Protein AF-A0A2D9SP84-F1 (afdb_monomer)

Solvent-accessible surface area (backbone atoms only — not comparable to full-atom values): 4071 Å² total; per-residue (Å²): 128,47,69,51,75,53,71,50,64,44,82,90,77,54,38,41,35,46,30,44,37,36,36,20,76,75,63,52,81,59,65,85,45,75,46,78,53,12,82,84,52,86,66,44,90,37,79,49,71,41,73,51,77,68,41,43,65,49,69,52,78,47,78,47,79,56,132

Structure (mmCIF, N/CA/C/O backbone):
data_AF-A0A2D9SP84-F1
#
_entry.id   AF-A0A2D9SP84-F1
#
loop_
_atom_site.group_PDB
_atom_site.id
_atom_site.type_symbol
_atom_site.label_atom_id
_atom_site.label_alt_id
_atom_site.label_comp_id
_atom_site.label_asym_id
_atom_site.label_entity_id
_atom_site.label_seq_id
_atom_site.pdbx_PDB_ins_code
_atom_site.Cartn_x
_atom_site.Cartn_y
_atom_site.Cartn_z
_atom_site.occupancy
_atom_site.B_iso_or_equiv
_atom_site.auth_seq_id
_atom_site.auth_comp_id
_atom_site.auth_asym_id
_atom_site.auth_atom_id
_atom_site.pdbx_PDB_model_num
ATOM 1 N N . MET A 1 1 ? 7.192 8.768 -1.105 1.00 85.38 1 MET A N 1
ATOM 2 C CA . MET A 1 1 ? 5.792 8.348 -0.901 1.00 85.38 1 MET A CA 1
ATOM 3 C C . MET A 1 1 ? 5.331 8.709 0.502 1.00 85.38 1 MET A C 1
ATOM 5 O O . MET A 1 1 ? 6.033 8.388 1.457 1.00 85.38 1 MET A O 1
ATOM 9 N N . LEU A 1 2 ? 4.178 9.375 0.634 1.00 92.31 2 LEU A N 1
ATOM 10 C CA . LEU A 1 2 ? 3.569 9.717 1.926 1.00 92.31 2 LEU A CA 1
ATOM 11 C C . LEU A 1 2 ? 2.412 8.764 2.255 1.00 92.31 2 LEU A C 1
ATOM 13 O O . LEU A 1 2 ? 1.475 8.647 1.467 1.00 92.31 2 LEU A O 1
ATOM 17 N N . ASN A 1 3 ? 2.448 8.152 3.439 1.00 95.69 3 ASN 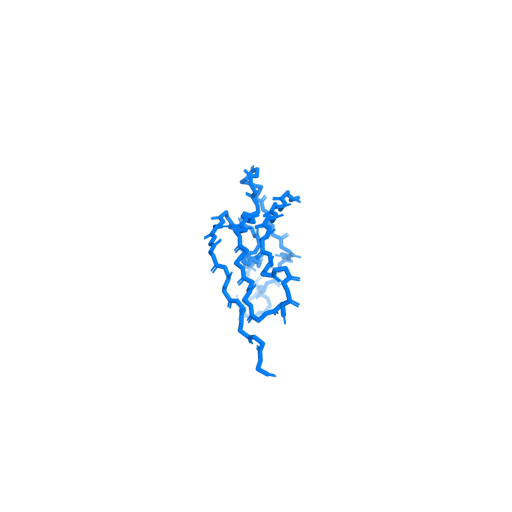A N 1
ATOM 18 C CA . ASN A 1 3 ? 1.384 7.292 3.962 1.00 95.69 3 ASN A CA 1
ATOM 19 C C . ASN A 1 3 ? 0.872 7.855 5.292 1.00 95.69 3 ASN A C 1
ATOM 21 O O . ASN A 1 3 ? 1.664 8.329 6.105 1.00 95.69 3 ASN A O 1
ATOM 25 N N . ILE A 1 4 ? -0.439 7.785 5.520 1.00 95.81 4 ILE A N 1
ATOM 26 C CA . ILE A 1 4 ? -1.097 8.294 6.729 1.00 95.81 4 ILE A CA 1
ATOM 27 C C . ILE A 1 4 ? -1.975 7.189 7.317 1.00 95.81 4 ILE A C 1
ATOM 29 O O . ILE A 1 4 ? -2.711 6.518 6.595 1.00 95.81 4 ILE A O 1
ATOM 33 N N . SER A 1 5 ? -1.929 7.012 8.636 1.00 96.62 5 SER A N 1
ATOM 34 C CA . SER A 1 5 ? -2.810 6.095 9.361 1.00 96.62 5 SER A CA 1
ATOM 35 C C . SER A 1 5 ? -3.256 6.693 10.688 1.00 96.62 5 SER A C 1
ATOM 37 O O . SER A 1 5 ? -2.434 7.235 11.425 1.00 96.62 5 SER A O 1
ATOM 39 N N . MET A 1 6 ? -4.536 6.543 11.012 1.00 96.44 6 MET A N 1
ATOM 40 C CA . MET A 1 6 ? -5.123 6.976 12.276 1.00 96.44 6 MET A CA 1
ATOM 41 C C . MET A 1 6 ? -6.023 5.871 12.816 1.00 96.44 6 MET A C 1
ATOM 43 O O . MET A 1 6 ? -6.920 5.410 12.113 1.00 96.44 6 MET A O 1
ATOM 47 N N . GLY A 1 7 ? -5.786 5.462 14.061 1.00 94.69 7 GLY A N 1
ATOM 48 C CA . GLY A 1 7 ? -6.525 4.384 14.708 1.00 94.69 7 GLY A CA 1
ATOM 49 C C . GLY A 1 7 ? -7.094 4.776 16.063 1.00 94.69 7 GLY A C 1
ATOM 50 O O . GLY A 1 7 ? -6.551 5.637 16.755 1.00 94.69 7 GLY A O 1
ATOM 51 N N . ILE A 1 8 ? -8.198 4.130 16.430 1.00 94.19 8 ILE A N 1
ATOM 52 C CA . ILE A 1 8 ? -8.826 4.214 17.748 1.00 94.19 8 ILE A CA 1
ATOM 53 C C . ILE A 1 8 ? -8.919 2.797 18.308 1.00 94.19 8 ILE A C 1
ATOM 55 O O . ILE A 1 8 ? -9.373 1.879 17.625 1.00 94.19 8 ILE A O 1
ATOM 59 N N . VAL A 1 9 ? -8.506 2.641 19.565 1.00 93.44 9 VAL A N 1
ATOM 60 C CA . VAL A 1 9 ? -8.561 1.378 20.306 1.00 93.44 9 VAL A CA 1
ATOM 61 C C . VAL A 1 9 ? -9.518 1.537 21.484 1.00 93.44 9 VAL A C 1
ATOM 63 O O . VAL A 1 9 ? -9.520 2.567 22.165 1.00 93.44 9 VAL A O 1
ATOM 66 N N . GLU A 1 10 ? -10.333 0.514 21.725 1.00 91.50 10 GLU A N 1
ATOM 67 C CA . GLU A 1 10 ? -11.190 0.420 22.905 1.00 91.50 10 GLU A CA 1
ATOM 68 C C . GLU A 1 10 ? -10.341 0.455 24.189 1.00 91.50 10 GLU A C 1
ATOM 70 O O . GLU A 1 10 ? -9.334 -0.239 24.308 1.00 91.50 10 GLU A O 1
ATOM 75 N N . ARG A 1 11 ? -10.697 1.323 25.142 1.00 84.62 11 ARG A N 1
ATOM 76 C CA . ARG A 1 11 ? -9.778 1.706 26.227 1.00 84.62 11 ARG A CA 1
ATOM 77 C C . ARG A 1 11 ? -9.656 0.688 27.353 1.00 84.62 11 ARG A 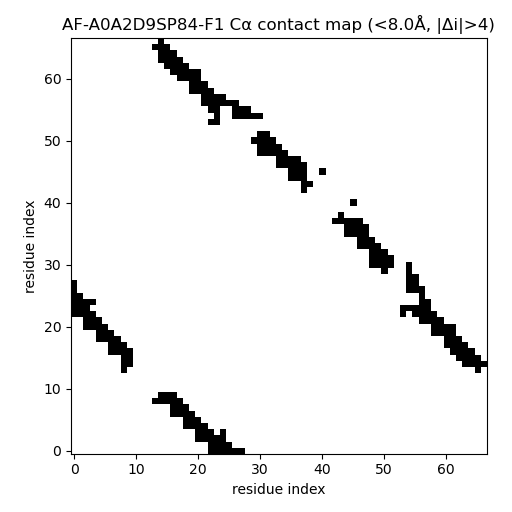C 1
ATOM 79 O O . ARG A 1 11 ? -8.567 0.557 27.901 1.00 84.62 11 ARG A O 1
ATOM 86 N N . GLU A 1 12 ? -10.751 0.050 27.742 1.00 85.69 12 GLU A N 1
ATOM 87 C CA . GLU A 1 12 ? -10.796 -0.741 28.972 1.00 85.69 12 GLU A CA 1
ATOM 88 C C . GLU A 1 12 ? -10.169 -2.115 28.759 1.00 85.69 12 GLU A C 1
ATOM 90 O O . GLU A 1 12 ? -9.333 -2.542 29.550 1.00 85.69 12 GLU A O 1
ATOM 95 N N . HIS A 1 13 ? -10.531 -2.782 27.664 1.00 86.62 13 HIS A N 1
ATOM 96 C CA . HIS A 1 13 ? -10.141 -4.167 27.415 1.00 86.62 13 HIS A CA 1
ATOM 97 C C . HIS A 1 13 ? -9.337 -4.343 26.120 1.00 86.62 13 HIS A C 1
ATOM 99 O O . HIS A 1 13 ? -8.878 -5.449 25.843 1.00 86.62 13 HIS A O 1
ATOM 105 N N . LYS A 1 14 ? -9.148 -3.276 25.325 1.00 86.94 14 LYS A N 1
ATOM 106 C CA . LYS A 1 14 ? -8.458 -3.294 24.018 1.00 86.94 14 LYS A CA 1
ATOM 107 C C . LYS A 1 14 ? -8.972 -4.382 23.068 1.00 86.94 14 LYS A C 1
ATOM 109 O O . LYS A 1 14 ? -8.219 -4.906 22.243 1.00 86.94 14 LYS A O 1
ATOM 114 N N . ARG A 1 15 ? -10.262 -4.713 23.175 1.00 89.75 15 ARG A N 1
ATOM 115 C CA . ARG A 1 15 ? -10.898 -5.790 22.395 1.00 89.75 15 ARG A CA 1
ATOM 116 C C . ARG A 1 15 ? -11.118 -5.414 20.938 1.00 89.75 15 ARG A C 1
ATOM 118 O O . ARG A 1 15 ? -11.129 -6.287 20.076 1.00 89.75 15 ARG A O 1
ATOM 125 N N . TYR A 1 16 ? -11.290 -4.121 20.676 1.00 91.94 16 TYR A N 1
ATOM 126 C CA . TYR A 1 16 ? -11.635 -3.596 19.362 1.00 91.94 16 TYR A CA 1
ATOM 127 C C . TYR A 1 16 ? -10.664 -2.490 18.958 1.00 91.94 16 TYR A C 1
ATOM 129 O O . TYR A 1 16 ? -10.400 -1.571 19.737 1.00 91.94 16 TYR A O 1
ATOM 137 N N . GLU A 1 17 ? -10.184 -2.555 17.721 1.00 95.44 17 GLU A N 1
ATOM 138 C CA . GLU A 1 17 ? -9.394 -1.503 17.084 1.00 95.44 17 GLU A CA 1
ATOM 139 C C . GLU A 1 17 ? -9.993 -1.170 15.717 1.00 95.44 17 GLU A C 1
ATOM 141 O O . GLU A 1 17 ? -10.312 -2.065 14.933 1.00 95.44 17 GLU A O 1
ATOM 146 N N . VAL A 1 18 ? -10.122 0.122 15.415 1.00 95.88 18 VAL A N 1
ATOM 147 C CA . VAL A 1 18 ? -10.506 0.610 14.088 1.00 95.88 18 VAL A CA 1
ATOM 148 C C . VAL A 1 18 ? -9.453 1.591 13.606 1.00 95.88 18 VAL A C 1
ATOM 150 O O . VAL A 1 18 ? -9.207 2.603 14.257 1.00 95.88 18 VAL A O 1
ATOM 153 N N . THR A 1 19 ? -8.876 1.315 12.439 1.00 97.56 19 THR A N 1
ATOM 154 C CA . THR A 1 19 ? -7.805 2.115 11.845 1.00 97.56 19 THR A CA 1
ATOM 155 C C . THR A 1 19 ? -8.165 2.533 10.427 1.00 97.56 19 THR A C 1
ATOM 157 O O . THR A 1 19 ? -8.376 1.698 9.550 1.00 97.56 19 THR A O 1
ATOM 160 N N . LEU A 1 20 ? -8.209 3.841 10.191 1.00 97.38 20 LEU A N 1
ATOM 161 C CA . LEU A 1 20 ? -8.264 4.438 8.863 1.00 97.38 20 LEU A CA 1
ATOM 162 C C . LEU A 1 20 ? -6.840 4.573 8.328 1.00 97.38 20 LEU A C 1
ATOM 164 O O . LEU A 1 20 ? -5.943 5.021 9.045 1.00 97.38 20 LEU A O 1
ATOM 168 N N . PHE A 1 21 ? -6.623 4.210 7.070 1.00 97.31 21 PHE A N 1
ATOM 169 C CA . PHE A 1 21 ? -5.319 4.355 6.431 1.00 97.31 21 PHE A CA 1
ATOM 170 C C . PHE A 1 21 ? -5.449 4.863 4.998 1.00 97.31 21 PHE A C 1
ATOM 172 O O . PHE A 1 21 ? -6.418 4.557 4.306 1.00 97.31 21 PHE A O 1
ATOM 179 N N . ALA A 1 22 ? -4.438 5.601 4.553 1.00 96.62 22 ALA A N 1
ATOM 180 C CA . ALA A 1 22 ? -4.245 6.034 3.180 1.00 96.62 22 ALA A CA 1
ATOM 181 C C . ALA A 1 22 ? -2.769 5.858 2.799 1.00 96.62 22 ALA A C 1
ATOM 183 O O . ALA A 1 22 ? -1.872 6.295 3.522 1.00 96.62 22 ALA A O 1
ATOM 184 N N . ASN A 1 23 ? -2.523 5.208 1.667 1.00 96.62 23 ASN A N 1
ATOM 185 C CA . ASN A 1 23 ? -1.201 5.039 1.078 1.00 96.62 23 ASN A CA 1
ATOM 186 C C . ASN A 1 23 ? -1.053 5.932 -0.148 1.00 96.62 23 ASN A C 1
ATOM 188 O O . ASN A 1 23 ? -2.016 6.137 -0.889 1.00 96.62 23 ASN A O 1
ATOM 192 N N . ASN A 1 24 ? 0.172 6.415 -0.347 1.00 95.12 24 ASN A N 1
ATOM 193 C CA . ASN A 1 24 ? 0.558 7.288 -1.447 1.00 95.12 24 ASN A CA 1
ATOM 194 C C . ASN A 1 2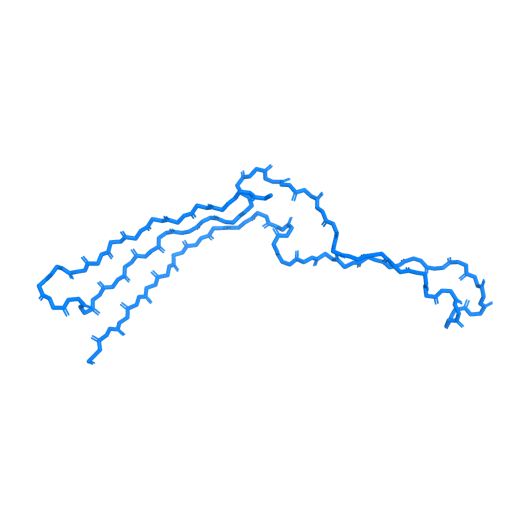4 ? -0.333 8.535 -1.586 1.00 95.12 24 ASN A C 1
ATOM 196 O O . ASN A 1 24 ? -0.839 8.854 -2.653 1.00 95.12 24 ASN A O 1
ATOM 200 N N . VAL A 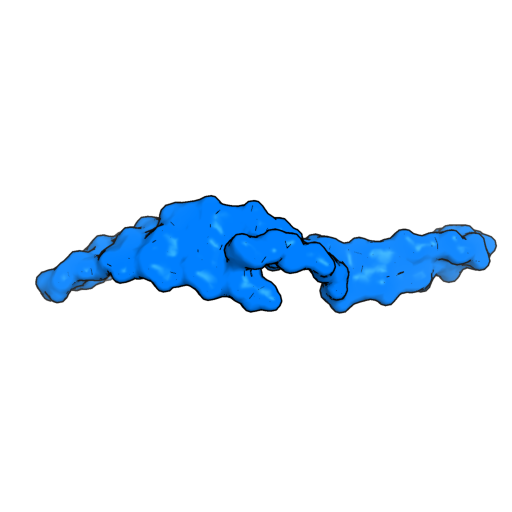1 25 ? -0.520 9.272 -0.491 1.00 94.31 25 VAL A N 1
ATOM 201 C CA . VAL A 1 25 ? -1.437 10.429 -0.425 1.00 94.31 25 VAL A CA 1
ATOM 202 C C . VAL A 1 25 ? -1.060 11.543 -1.413 1.00 94.31 25 VAL A C 1
ATOM 204 O O . VAL A 1 25 ? -1.907 12.331 -1.820 1.00 94.31 25 VAL A O 1
ATOM 207 N N . THR A 1 26 ? 0.205 11.602 -1.823 1.00 94.94 26 THR A N 1
ATOM 208 C CA . THR A 1 26 ? 0.723 12.572 -2.796 1.00 94.94 26 THR A CA 1
ATOM 209 C C . THR A 1 26 ? 0.625 12.105 -4.255 1.00 94.94 26 THR A C 1
ATOM 211 O O . THR A 1 26 ? 1.145 12.800 -5.121 1.00 94.94 26 THR A O 1
ATOM 214 N N . ASP A 1 27 ? 0.015 10.944 -4.530 1.00 92.12 27 ASP A N 1
ATOM 215 C CA . ASP A 1 27 ? -0.077 10.312 -5.859 1.00 92.12 27 ASP A CA 1
ATOM 216 C C . ASP A 1 27 ? 1.273 10.225 -6.593 1.00 92.12 27 ASP A C 1
ATOM 218 O O . ASP A 1 27 ? 1.406 10.509 -7.785 1.00 92.12 27 ASP A O 1
ATOM 222 N N . GLU A 1 28 ? 2.321 9.851 -5.858 1.00 93.38 28 GLU A N 1
ATOM 223 C CA . GLU A 1 28 ? 3.653 9.705 -6.425 1.00 93.38 28 GLU A CA 1
ATOM 224 C C . GLU A 1 28 ? 3.695 8.493 -7.360 1.00 93.38 28 GLU A C 1
ATOM 226 O O . GLU A 1 28 ? 3.367 7.371 -6.970 1.00 93.38 28 GLU A O 1
ATOM 231 N N . ARG A 1 29 ? 4.138 8.708 -8.602 1.00 91.62 29 ARG A N 1
ATOM 232 C CA . ARG A 1 29 ? 4.280 7.646 -9.603 1.00 91.62 29 ARG A CA 1
ATOM 233 C C . ARG A 1 29 ? 5.727 7.211 -9.695 1.00 91.62 29 ARG A C 1
ATOM 235 O O . ARG A 1 29 ? 6.586 7.978 -10.124 1.00 91.62 29 ARG A O 1
ATOM 242 N N . PHE A 1 30 ? 5.983 5.955 -9.359 1.00 92.19 30 PHE A N 1
ATOM 243 C CA . PHE A 1 30 ? 7.320 5.386 -9.407 1.00 92.19 30 PHE A CA 1
ATOM 244 C C . PHE A 1 30 ? 7.298 3.933 -9.881 1.00 92.19 30 PHE A C 1
ATOM 246 O O . PHE A 1 30 ? 6.265 3.265 -9.885 1.00 92.19 30 PHE A O 1
ATOM 253 N N . VAL A 1 31 ? 8.466 3.452 -10.299 1.00 93.50 31 VAL A N 1
ATOM 254 C CA . VAL A 1 31 ? 8.715 2.042 -10.618 1.00 93.50 31 VAL A CA 1
ATOM 255 C C . VAL A 1 31 ? 9.835 1.546 -9.717 1.00 93.50 31 VAL A C 1
ATOM 257 O O . VAL A 1 31 ? 10.787 2.282 -9.462 1.00 93.50 31 VAL A O 1
ATOM 260 N N . THR A 1 32 ? 9.749 0.306 -9.244 1.00 92.19 32 THR A N 1
ATOM 261 C CA . THR A 1 32 ? 10.788 -0.284 -8.374 1.00 92.19 32 THR A CA 1
ATOM 262 C C . THR A 1 32 ? 11.905 -0.948 -9.159 1.00 92.19 32 THR A C 1
ATOM 264 O O . THR A 1 32 ? 12.996 -1.153 -8.637 1.00 92.19 32 THR A O 1
ATOM 267 N N . GLY A 1 33 ? 11.653 -1.263 -10.428 1.00 92.88 33 GLY A N 1
ATOM 268 C CA . GLY A 1 33 ? 12.637 -1.859 -11.312 1.00 92.88 33 GLY A CA 1
ATOM 269 C C . GLY A 1 33 ? 12.306 -1.597 -12.770 1.00 92.88 33 GLY A C 1
ATOM 270 O O . GLY A 1 33 ? 11.138 -1.494 -13.153 1.00 92.88 33 GLY A O 1
ATOM 271 N N . LYS A 1 34 ? 13.358 -1.500 -13.581 1.00 93.06 34 LYS A N 1
ATOM 272 C CA . LYS A 1 34 ? 13.300 -1.514 -15.042 1.00 93.06 34 LYS A CA 1
ATOM 273 C C . LYS A 1 34 ? 14.268 -2.584 -15.526 1.00 93.06 34 LYS A C 1
ATOM 275 O O . LYS A 1 34 ? 15.379 -2.674 -15.010 1.00 93.06 34 LYS A O 1
ATOM 280 N N . GLY A 1 35 ? 13.853 -3.384 -16.498 1.00 93.44 35 GLY A N 1
ATOM 281 C CA . GLY A 1 35 ? 14.669 -4.460 -17.052 1.00 93.44 35 GLY A CA 1
ATOM 282 C C . GLY A 1 35 ? 14.594 -4.482 -18.569 1.00 93.44 35 GLY A C 1
ATOM 283 O O . GLY A 1 35 ? 13.543 -4.194 -19.139 1.00 93.44 35 GLY A O 1
ATOM 284 N N . ASN A 1 36 ? 15.704 -4.833 -19.217 1.00 93.00 36 ASN A N 1
ATOM 285 C CA . ASN A 1 36 ? 15.710 -5.205 -20.627 1.00 93.00 36 ASN A CA 1
ATOM 286 C C . ASN A 1 36 ? 15.619 -6.731 -20.716 1.00 93.00 36 ASN A C 1
ATOM 288 O O . ASN A 1 36 ? 16.531 -7.435 -20.289 1.00 93.00 36 ASN A O 1
ATOM 292 N N . VAL A 1 37 ? 14.516 -7.227 -21.267 1.00 93.19 37 VAL A N 1
ATOM 293 C CA . VAL A 1 37 ? 14.264 -8.654 -21.496 1.00 93.19 37 VAL A CA 1
ATOM 294 C C . VAL A 1 37 ? 14.450 -9.038 -22.964 1.00 93.19 37 VAL A C 1
ATOM 296 O O . VAL A 1 37 ? 14.053 -10.119 -23.374 1.00 93.19 37 VAL A O 1
ATOM 299 N N . GLY A 1 38 ? 15.098 -8.200 -23.776 1.00 93.62 38 GLY A N 1
ATOM 300 C CA . GLY A 1 38 ? 15.319 -8.473 -25.199 1.00 93.62 38 GLY A CA 1
ATOM 301 C C . GLY A 1 38 ? 16.057 -9.783 -25.497 1.00 93.62 38 GLY A C 1
ATOM 302 O O . GLY A 1 38 ? 15.837 -10.392 -26.542 1.00 93.62 38 GLY A O 1
ATOM 303 N N . GLY A 1 39 ? 16.860 -10.284 -24.551 1.00 91.81 39 GLY A N 1
ATOM 304 C CA . GLY A 1 39 ? 17.531 -11.584 -24.666 1.00 91.81 39 GLY A CA 1
ATOM 305 C C . GLY A 1 39 ? 16.577 -12.776 -24.837 1.00 91.81 39 GLY A C 1
ATOM 306 O O . GLY A 1 39 ? 16.93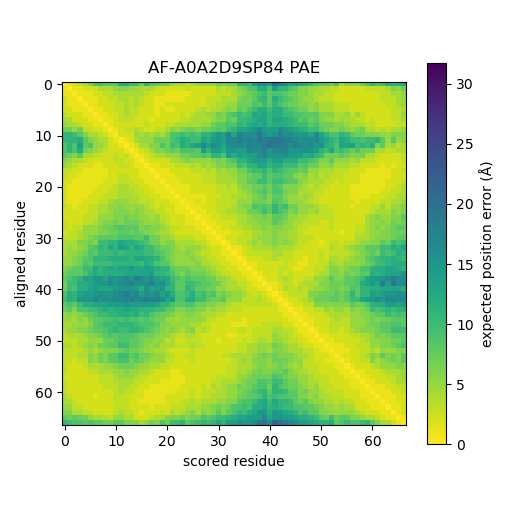6 -13.734 -25.510 1.00 91.81 39 GLY A O 1
ATOM 307 N N . ILE A 1 40 ? 15.350 -12.700 -24.304 1.00 91.12 40 ILE A N 1
ATOM 308 C CA . ILE A 1 40 ? 14.310 -13.731 -24.492 1.00 91.12 40 ILE A CA 1
ATOM 309 C C . ILE A 1 40 ? 13.364 -13.430 -25.672 1.00 91.12 40 ILE A C 1
ATOM 311 O O . ILE A 1 40 ? 12.511 -14.248 -25.995 1.00 91.12 40 ILE A O 1
ATOM 315 N N . TRP A 1 41 ? 13.543 -12.289 -26.349 1.00 89.75 41 TRP A N 1
ATOM 316 C CA . TRP A 1 41 ? 12.746 -11.826 -27.496 1.00 89.75 41 TRP A CA 1
ATOM 317 C C . TRP A 1 41 ? 13.612 -11.651 -28.755 1.00 89.75 41 TRP A C 1
ATOM 319 O O . TRP A 1 41 ? 13.548 -10.638 -29.453 1.00 89.75 41 TRP A O 1
ATOM 329 N N . GLY A 1 42 ? 14.478 -12.631 -29.032 1.00 90.06 42 GLY A N 1
ATOM 330 C CA . GLY A 1 42 ? 15.275 -12.672 -30.264 1.00 90.06 42 GLY A CA 1
ATOM 331 C C . GLY A 1 42 ? 16.280 -11.524 -30.418 1.00 90.06 42 GLY A C 1
ATOM 332 O O . GLY A 1 42 ? 16.615 -11.160 -31.540 1.00 90.06 42 GLY A O 1
ATOM 333 N N . GLY A 1 43 ? 16.731 -10.917 -29.314 1.00 89.19 43 GLY A N 1
ATOM 334 C CA . GLY A 1 43 ? 17.695 -9.811 -29.322 1.00 89.19 43 GLY A CA 1
ATOM 335 C C . GLY A 1 43 ? 17.089 -8.436 -29.620 1.00 89.19 43 GLY A C 1
ATOM 336 O O . GLY A 1 43 ? 17.808 -7.438 -29.591 1.00 89.19 43 GLY A O 1
ATOM 337 N N . THR A 1 44 ? 15.775 -8.354 -29.854 1.00 91.81 44 THR A N 1
ATOM 338 C CA . THR A 1 44 ? 15.080 -7.070 -30.012 1.00 91.81 44 THR A CA 1
ATOM 339 C C . THR A 1 44 ? 14.945 -6.395 -28.644 1.00 91.81 44 THR A C 1
ATOM 341 O O . THR A 1 44 ? 14.548 -7.067 -27.692 1.00 91.81 44 THR A O 1
ATOM 344 N N . PRO A 1 45 ? 15.244 -5.091 -28.492 1.00 92.81 45 PRO A N 1
ATOM 345 C CA . PRO A 1 45 ? 15.060 -4.400 -27.219 1.00 92.81 45 PRO A CA 1
ATOM 346 C C . PRO A 1 45 ? 13.602 -4.463 -26.747 1.00 92.81 45 PRO A C 1
ATOM 348 O O . PRO A 1 45 ? 12.706 -3.921 -27.390 1.00 92.81 45 PRO A O 1
ATOM 351 N N . VAL A 1 46 ? 13.373 -5.104 -25.600 1.00 94.81 46 VAL A N 1
ATOM 352 C CA . VAL A 1 46 ? 12.063 -5.177 -24.941 1.00 94.81 46 VAL A CA 1
ATOM 353 C C . VAL A 1 46 ? 12.249 -4.763 -23.494 1.00 94.81 46 VAL A C 1
ATOM 355 O O . VAL A 1 46 ? 13.044 -5.362 -22.769 1.00 94.81 46 VAL A O 1
ATOM 358 N N . TYR A 1 47 ? 11.515 -3.741 -23.066 1.00 94.38 47 TYR A N 1
ATOM 359 C CA . TYR A 1 47 ? 11.626 -3.198 -21.719 1.00 94.38 47 TYR A CA 1
ATOM 360 C C . TYR A 1 47 ? 10.413 -3.568 -20.880 1.00 94.38 47 TYR A C 1
ATOM 362 O O . TYR A 1 47 ? 9.273 -3.448 -21.324 1.00 94.38 47 TYR A O 1
ATOM 370 N N . ILE A 1 48 ? 10.675 -3.964 -19.642 1.00 94.19 48 ILE A N 1
ATOM 371 C CA . ILE A 1 48 ? 9.659 -4.149 -18.612 1.00 94.19 48 ILE A CA 1
ATOM 372 C C . ILE A 1 48 ? 9.914 -3.174 -17.470 1.00 94.19 48 ILE A C 1
ATOM 374 O O . ILE A 1 48 ? 11.057 -2.793 -17.197 1.00 94.19 48 ILE A O 1
ATOM 378 N N . HIS A 1 49 ? 8.848 -2.803 -16.771 1.00 94.62 49 HIS A N 1
ATOM 379 C CA . HIS A 1 49 ? 8.949 -2.162 -15.471 1.00 94.62 49 HIS A CA 1
ATOM 380 C C . HIS A 1 49 ? 8.075 -2.880 -14.449 1.00 94.62 49 HIS A C 1
ATOM 382 O O . HIS A 1 49 ? 7.132 -3.585 -14.807 1.00 94.62 49 HIS A O 1
ATOM 388 N N . VAL A 1 50 ? 8.401 -2.709 -13.175 1.00 94.38 50 VAL A N 1
ATOM 389 C CA . VAL A 1 50 ? 7.593 -3.229 -12.073 1.00 94.38 50 VAL A CA 1
ATOM 390 C C . VAL A 1 50 ? 6.903 -2.054 -11.400 1.00 94.38 50 VAL A C 1
ATOM 392 O O . VAL A 1 50 ? 7.562 -1.148 -10.884 1.00 94.38 50 VAL A O 1
ATOM 395 N N . LEU A 1 51 ? 5.572 -2.074 -11.433 1.00 93.75 51 LEU A N 1
ATOM 396 C CA . LEU A 1 51 ? 4.724 -1.139 -10.706 1.00 93.75 51 LEU A CA 1
ATOM 397 C C . LEU A 1 51 ? 4.349 -1.790 -9.370 1.00 93.75 51 LEU A C 1
ATOM 399 O O . LEU A 1 51 ? 3.548 -2.730 -9.363 1.00 93.75 51 LEU A O 1
ATOM 403 N N . PRO A 1 52 ? 4.938 -1.359 -8.241 1.00 91.19 52 PRO A N 1
ATOM 404 C CA . PRO A 1 52 ? 4.524 -1.873 -6.945 1.00 91.19 52 PRO A CA 1
ATOM 405 C C . PRO A 1 52 ? 3.110 -1.382 -6.622 1.00 91.19 52 PRO A C 1
ATOM 407 O O . PRO A 1 52 ? 2.693 -0.309 -7.056 1.00 91.19 52 PRO A O 1
ATOM 410 N N . ARG A 1 53 ? 2.391 -2.123 -5.775 1.00 89.12 53 ARG A N 1
ATOM 411 C CA . ARG A 1 53 ? 1.070 -1.700 -5.278 1.00 89.12 53 ARG A CA 1
ATOM 412 C C . ARG A 1 53 ? 1.117 -0.337 -4.579 1.00 89.12 53 ARG A C 1
ATOM 414 O O . ARG A 1 53 ? 0.159 0.418 -4.634 1.00 89.12 53 ARG A O 1
ATOM 421 N N . GLU A 1 54 ? 2.242 -0.023 -3.950 1.00 90.50 54 GLU A N 1
ATOM 422 C CA . GLU A 1 54 ? 2.52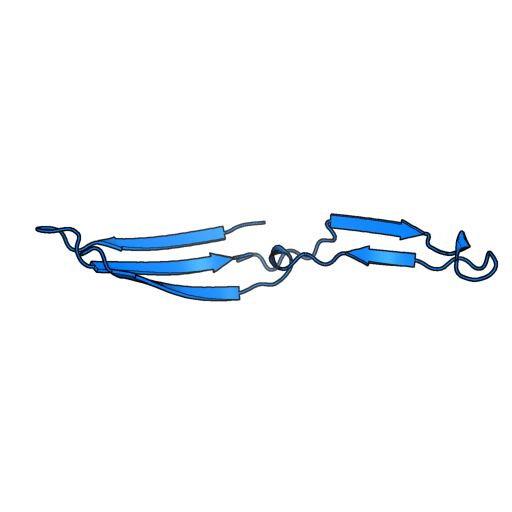4 1.259 -3.299 1.00 90.50 54 GLU A CA 1
ATOM 423 C C . GLU A 1 54 ? 2.561 2.449 -4.267 1.00 90.50 54 GLU A C 1
ATOM 425 O O . GLU A 1 54 ? 2.263 3.565 -3.865 1.00 90.50 54 GLU A O 1
ATOM 430 N N . ALA A 1 55 ? 2.833 2.232 -5.558 1.00 91.75 55 ALA A N 1
ATOM 431 C CA . ALA A 1 55 ? 2.745 3.295 -6.562 1.00 91.75 55 ALA A CA 1
ATOM 432 C C . ALA A 1 55 ? 1.295 3.713 -6.864 1.00 91.75 55 ALA A C 1
ATOM 434 O O . ALA A 1 55 ? 1.073 4.676 -7.592 1.00 91.75 55 ALA A O 1
ATOM 435 N N . GLN A 1 56 ? 0.301 3.003 -6.321 1.00 92.94 56 GLN A N 1
ATOM 436 C CA . GLN A 1 56 ? -1.106 3.373 -6.411 1.00 92.94 56 GLN A CA 1
ATOM 437 C C . GLN A 1 56 ? -1.550 4.108 -5.146 1.00 92.94 56 GLN A C 1
ATOM 439 O O . GLN A 1 56 ? -1.195 3.729 -4.031 1.00 92.94 56 GLN A O 1
ATOM 444 N N . SER A 1 57 ? -2.388 5.122 -5.330 1.00 95.06 57 SER A N 1
ATOM 445 C CA . SER A 1 57 ? -3.084 5.818 -4.248 1.00 95.06 57 SER A CA 1
ATOM 446 C C . SER A 1 57 ? -4.301 5.010 -3.806 1.00 95.06 57 SER A C 1
ATOM 448 O O . SER A 1 57 ? -5.208 4.764 -4.602 1.00 95.06 57 SER A O 1
ATOM 450 N N . TYR A 1 58 ? -4.336 4.567 -2.547 1.00 95.25 58 TYR A N 1
ATOM 451 C CA . TYR A 1 58 ? -5.481 3.824 -2.008 1.00 95.25 58 TYR A CA 1
ATOM 452 C C . TYR A 1 58 ? -5.663 4.043 -0.509 1.00 95.25 58 TYR A C 1
ATOM 454 O O . TYR A 1 58 ? -4.702 4.191 0.243 1.00 95.25 58 TYR A O 1
ATOM 462 N N . ALA A 1 59 ? -6.917 4.013 -0.069 1.00 96.38 59 ALA A N 1
ATOM 463 C CA . ALA A 1 59 ? -7.300 4.177 1.324 1.00 96.38 59 ALA A CA 1
ATOM 464 C C . ALA A 1 59 ? -8.279 3.082 1.756 1.00 96.38 59 ALA A C 1
ATOM 466 O O . ALA A 1 59 ? -8.906 2.428 0.920 1.00 96.38 59 ALA A O 1
ATOM 467 N N . GLY A 1 60 ? -8.401 2.867 3.061 1.00 96.06 60 GLY A N 1
ATOM 468 C CA . GLY A 1 60 ? -9.292 1.852 3.601 1.00 96.06 60 GLY A CA 1
ATOM 469 C C . GLY A 1 60 ? -9.430 1.894 5.116 1.00 96.06 60 GLY A C 1
ATOM 470 O O . GLY A 1 60 ? -8.858 2.741 5.804 1.00 96.06 60 GLY A O 1
ATOM 471 N N . ILE A 1 61 ? -10.213 0.939 5.614 1.00 96.69 61 ILE A N 1
ATOM 472 C CA . ILE A 1 61 ? -10.490 0.737 7.035 1.00 96.69 61 ILE A CA 1
ATOM 473 C C . ILE A 1 61 ? -9.973 -0.648 7.421 1.00 96.69 61 ILE A C 1
ATOM 475 O O . ILE A 1 61 ? -10.226 -1.630 6.723 1.00 96.69 61 ILE A O 1
ATOM 479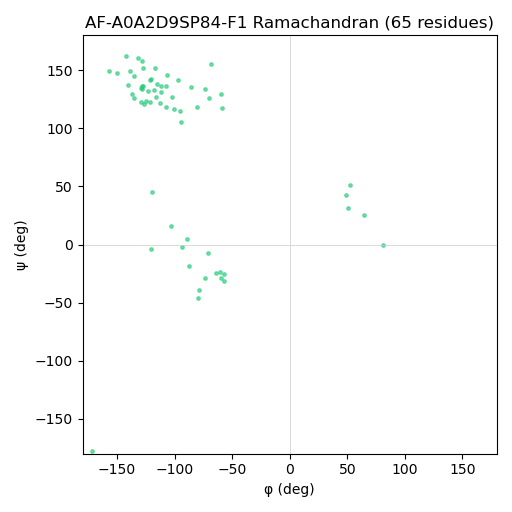 N N . ARG A 1 62 ? -9.247 -0.732 8.532 1.00 96.31 62 ARG A N 1
ATOM 480 C CA . ARG A 1 62 ? -8.832 -1.979 9.173 1.00 96.31 62 ARG A CA 1
ATOM 481 C C . ARG A 1 62 ? -9.569 -2.110 10.499 1.00 96.31 62 ARG A C 1
ATOM 483 O O . ARG A 1 62 ? -9.579 -1.167 11.282 1.00 96.31 62 ARG A O 1
ATOM 490 N N . VAL A 1 63 ? -10.162 -3.274 10.736 1.00 95.69 63 VAL A N 1
ATOM 491 C CA . VAL A 1 63 ? -10.838 -3.615 11.993 1.00 95.69 63 VAL A CA 1
ATOM 492 C C . VAL A 1 63 ? -10.086 -4.779 12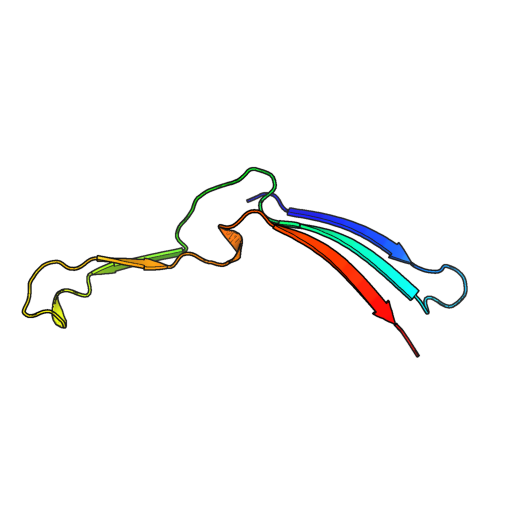.629 1.00 95.69 63 VAL A C 1
ATOM 494 O O . VAL A 1 63 ? -9.843 -5.784 11.962 1.00 95.69 63 VAL A O 1
ATOM 497 N N . GLY A 1 64 ? -9.686 -4.622 13.889 1.00 94.69 64 GLY A N 1
ATOM 498 C CA . GLY A 1 64 ? -9.017 -5.640 14.695 1.00 94.69 64 GLY A CA 1
ATOM 499 C C . GLY A 1 64 ? -9.918 -6.126 15.828 1.00 94.69 64 GLY A C 1
ATOM 500 O O . GLY A 1 64 ? -10.573 -5.316 16.486 1.00 94.69 64 GLY A O 1
ATOM 501 N N . LEU A 1 65 ? -9.938 -7.442 16.042 1.00 93.50 65 LEU A N 1
ATOM 502 C CA . LEU A 1 65 ? -10.634 -8.108 17.142 1.00 93.50 65 LEU A CA 1
ATOM 503 C C . LEU A 1 65 ? -9.608 -8.891 17.961 1.00 93.50 65 LEU A C 1
ATOM 505 O O . LEU A 1 65 ? -8.924 -9.753 17.409 1.00 93.50 65 LEU A O 1
ATOM 509 N N . ASN A 1 66 ? -9.523 -8.598 19.256 1.00 87.06 66 ASN A N 1
ATOM 510 C CA . ASN A 1 66 ? -8.674 -9.316 20.202 1.00 87.06 66 ASN A CA 1
ATOM 511 C C . ASN A 1 66 ? -9.568 -10.077 21.190 1.00 87.06 66 ASN A C 1
ATOM 513 O O . ASN A 1 66 ? -10.406 -9.459 21.855 1.00 87.06 66 ASN A O 1
ATOM 517 N N . PHE A 1 67 ? -9.394 -11.402 21.241 1.00 82.38 67 PHE A N 1
ATOM 518 C CA . PHE A 1 67 ? -10.144 -12.336 22.088 1.00 82.38 67 PHE A CA 1
ATOM 519 C C . PHE A 1 67 ? -9.306 -12.796 23.277 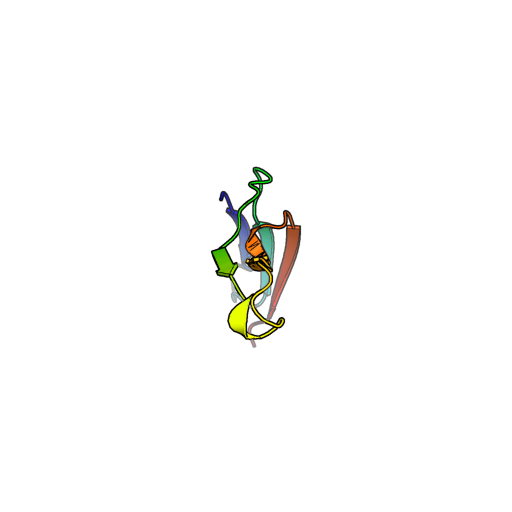1.00 82.38 67 PHE A C 1
ATOM 521 O O . PHE A 1 67 ? -8.092 -13.033 23.073 1.00 82.38 67 PHE A O 1
#

Secondary structure (DSSP, 8-state):
---EEEEEE-TTT--EEEEEEEE-TT-----SEEEE-GGGTTT---EEEE--GGGS-EEEEEEEE--

Mean predicted aligned error: 5.47 Å

Sequence (67 aa):
MLNISMGIVEREHKRYEVTLFANNVTDERFVTGKGNVGGIWGGTPVYIHVLPREAQSYAGIRVGLNF

Radius of gyration: 19.97 Å; Cα contacts (8 Å, |Δi|>4): 129; chains: 1; bounding box: 29×26×59 Å

Foldseek 3Di:
DDKDKDKDADPPPSFKMKMKIKAPPVLAADFPDKDFPCVVVVNPTDIDTHGDPSNDIDIDMDMDGDD

Nearest PDB structures (foldseek):
  6svl-assembly5_N  TM=3.036E-01  e=7.881E+00  Homo sapiens

pLDDT: mean 92.9, std 3.28, range [82.38, 97.56]